Protein AF-A0A7M4A0R7-F1 (afdb_monomer)

Nearest PDB structures (foldseek):
  9gkv-assembly1_B  TM=9.655E-01  e=1.337E-15  Vibrio cholerae
  8szu-assembly1_A-2  TM=8.196E-01  e=1.879E-12  Acinetobacter baumannii
  8szt-assembly1_D-2  TM=7.940E-01  e=1.055E-12  Acinetobacter baumannii
  5g1a-assembly1_A-2  TM=7.953E-01  e=8.216E-12  Alcaligenes
  5g1a-assembly1_B  TM=7.810E-01  e=8.760E-12  Alcaligenes

Radius of gyration: 16.08 Å; Cα contacts (8 Å, |Δi|>4): 304; chains: 1; bounding box: 35×40×40 Å

Sequence (175 aa):
MHRPEPIDRELLLLAHDADFVDRFLAGDLTDKEEKRIGLTPWTPSMIQRTLVLMGGAVEATEHALSHGGVAGNMAGGTHHAHRAFGSGYCVFNDLAVCARHALEHLGVERVAVVDLDVHQGDGTATILADEPRACTISVHCSTNFPFRKSQSDHDFPVPPGSGDEVYLSTVREAL

Foldseek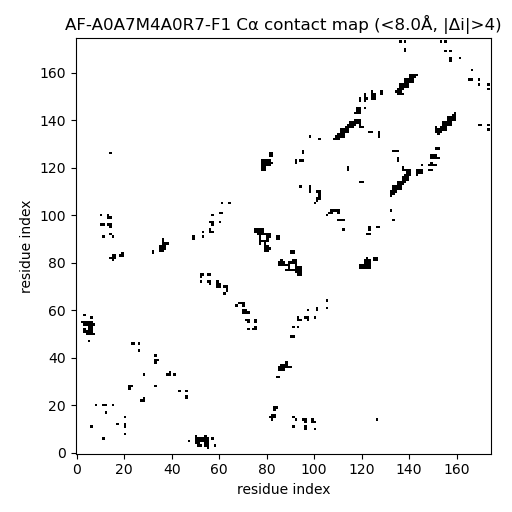 3Di:
DDQFDFADLVLLLLQADPVLSVCLLVVNDDPVQCVQLPPPPDDPVVSRVLRSQLRQLQVQLVCCLVPNDHGDRPSAPLLQAARYGHHDNHGGHSQSSNQSCCCPPVVDQAEEDAAEDQEFSQRNQRRCVPPPRYFYAHEYAQPDPPNDHHDGNHYQHDHPPDDDVRSVVSVVVRD

Secondary structure (DSSP, 8-state):
-PPPPPPPHHHHTTTS-HHHHHHHHHT---HHHHHHHT--S--THHHHHHHHHHHHHHHHHHHHHHH-S----TT---TT-BTTB-BTTBSS-HHHHHHHHHHHHS--S-EEEEE-SSS--HHHHHHHTT-TTEEEEEEEETTSSSSS----SEEEEEPTT--HHHHHHHHHHH-

Solvent-accessible surface area (backbone atoms only — not comparable to full-atom values): 9627 Å² total; per-residue (Å²): 140,84,84,58,54,64,46,59,71,72,53,52,49,64,41,30,38,64,70,48,53,51,28,50,75,70,69,60,63,50,74,68,52,47,58,45,15,56,58,74,82,76,55,81,66,52,52,60,52,50,29,26,35,43,17,25,36,43,52,23,52,53,47,19,70,76,71,51,82,83,60,74,43,95,74,53,82,24,31,40,7,36,39,71,44,36,18,81,70,8,66,57,33,40,63,42,23,38,49,42,44,35,52,74,73,66,75,40,82,66,44,73,49,80,42,74,47,60,42,48,44,37,12,38,19,65,56,45,68,86,38,90,46,50,43,34,36,33,44,16,31,64,79,36,53,52,89,70,75,62,70,45,81,38,75,48,71,36,66,80,90,64,52,69,71,62,51,54,51,51,53,63,72,76,107

Mean predicted aligned error: 2.62 Å

pLDDT: mean 96.93, std 3.0, range [73.81, 98.88]

Structure (mmCIF, N/CA/C/O backbone):
data_AF-A0A7M4A0R7-F1
#
_entry.id   AF-A0A7M4A0R7-F1
#
loop_
_atom_site.group_PDB
_atom_site.id
_atom_site.type_symbol
_atom_site.label_atom_id
_atom_site.label_alt_id
_atom_site.label_comp_id
_atom_site.label_asym_id
_atom_site.label_entity_id
_atom_site.label_seq_id
_atom_site.pdbx_PDB_ins_code
_atom_site.Cartn_x
_atom_site.Cartn_y
_atom_site.Cartn_z
_atom_site.occupancy
_atom_site.B_iso_or_equiv
_atom_site.auth_seq_id
_atom_site.auth_comp_id
_atom_site.auth_asym_id
_atom_site.auth_atom_id
_atom_site.pdbx_PDB_model_num
ATOM 1 N N . MET A 1 1 ? 14.026 -12.822 14.748 1.00 73.81 1 MET A N 1
ATOM 2 C CA . MET A 1 1 ? 14.214 -12.094 13.477 1.00 73.81 1 MET A CA 1
ATOM 3 C C . MET A 1 1 ? 14.260 -13.138 12.375 1.00 73.81 1 MET A C 1
ATOM 5 O O . MET A 1 1 ? 15.092 -14.033 12.465 1.00 73.81 1 MET A O 1
ATOM 9 N N . HIS A 1 2 ? 13.306 -13.096 11.447 1.00 86.06 2 HIS A N 1
ATOM 10 C CA . HIS A 1 2 ? 13.159 -14.051 10.344 1.00 86.06 2 HIS A CA 1
ATOM 11 C C . HIS A 1 2 ? 13.648 -13.402 9.044 1.00 86.06 2 HIS A C 1
ATOM 13 O O . HIS A 1 2 ? 13.602 -12.176 8.928 1.00 86.06 2 HIS A O 1
ATOM 19 N N . ARG A 1 3 ? 14.164 -14.199 8.105 1.00 91.62 3 ARG A N 1
ATOM 20 C CA . ARG A 1 3 ? 14.530 -13.719 6.771 1.00 91.62 3 ARG A CA 1
ATOM 21 C C . ARG A 1 3 ? 13.376 -14.076 5.834 1.00 91.62 3 ARG A C 1
ATOM 23 O O . ARG A 1 3 ? 13.171 -15.272 5.672 1.00 91.62 3 ARG A O 1
ATOM 30 N N . PRO A 1 4 ? 12.697 -13.087 5.236 1.00 94.25 4 PRO A N 1
ATOM 31 C CA . PRO A 1 4 ? 11.545 -13.3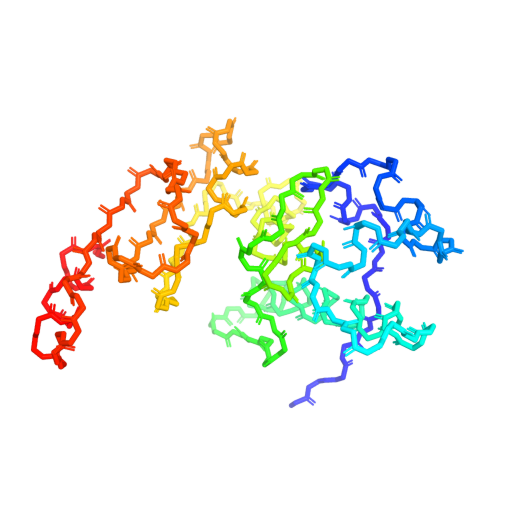71 4.404 1.00 94.25 4 PRO A CA 1
ATOM 32 C C . PRO A 1 4 ? 11.934 -13.926 3.043 1.00 94.25 4 PRO A C 1
ATOM 34 O O . PRO A 1 4 ? 13.007 -13.606 2.508 1.00 94.25 4 PRO A O 1
ATOM 37 N N . GLU A 1 5 ? 11.033 -14.724 2.490 1.00 96.62 5 GLU A N 1
ATOM 38 C CA . GLU A 1 5 ? 11.097 -15.220 1.127 1.00 96.62 5 GLU A CA 1
ATOM 39 C C . GLU A 1 5 ? 10.416 -14.240 0.150 1.00 96.62 5 GLU A C 1
ATOM 41 O O . GLU A 1 5 ? 9.651 -13.356 0.552 1.00 96.62 5 GLU A O 1
ATOM 46 N N . PRO A 1 6 ? 10.729 -14.313 -1.155 1.00 98.06 6 PRO A N 1
ATOM 47 C CA . PRO A 1 6 ? 10.012 -13.558 -2.176 1.00 98.06 6 PRO A CA 1
ATOM 48 C C . PRO A 1 6 ? 8.524 -13.923 -2.206 1.00 98.06 6 PRO A C 1
ATOM 50 O O . PRO A 1 6 ? 8.176 -15.096 -2.131 1.00 98.06 6 PRO A O 1
ATOM 53 N N . ILE A 1 7 ? 7.655 -12.924 -2.375 1.00 98.50 7 ILE A N 1
ATOM 54 C CA . ILE A 1 7 ? 6.218 -13.152 -2.552 1.00 98.50 7 ILE A CA 1
ATOM 55 C C . ILE A 1 7 ? 5.919 -13.938 -3.835 1.00 98.50 7 ILE A C 1
ATOM 57 O O . ILE A 1 7 ? 6.533 -13.701 -4.881 1.00 98.50 7 ILE A O 1
ATOM 61 N N . ASP A 1 8 ? 4.904 -14.796 -3.773 1.00 98.19 8 ASP A N 1
ATOM 62 C CA . ASP A 1 8 ? 4.319 -15.411 -4.957 1.00 98.19 8 ASP A CA 1
ATOM 63 C C . ASP A 1 8 ? 3.533 -14.390 -5.787 1.00 98.19 8 ASP A C 1
ATOM 65 O O . ASP A 1 8 ? 2.836 -13.510 -5.273 1.00 98.19 8 ASP A O 1
ATOM 69 N N . ARG A 1 9 ? 3.586 -14.560 -7.110 1.00 98.44 9 ARG A N 1
ATOM 70 C CA . ARG A 1 9 ? 2.844 -13.731 -8.067 1.00 98.44 9 ARG A CA 1
ATOM 71 C C . ARG A 1 9 ? 1.350 -13.659 -7.741 1.00 98.44 9 ARG A C 1
ATOM 73 O O . ARG A 1 9 ? 0.747 -12.596 -7.846 1.00 98.44 9 ARG A O 1
ATOM 80 N N . GLU A 1 10 ? 0.769 -14.767 -7.305 1.00 98.62 10 GLU A N 1
ATOM 81 C CA . GLU A 1 10 ? -0.677 -14.885 -7.112 1.00 98.62 10 GLU A CA 1
ATOM 82 C C . GLU A 1 10 ? -1.175 -14.014 -5.956 1.00 98.62 10 GLU A C 1
ATOM 84 O O . GLU A 1 10 ? -2.284 -13.489 -6.017 1.00 98.62 10 GLU A O 1
ATOM 89 N N . LEU A 1 11 ? -0.324 -13.764 -4.959 1.00 98.75 11 LEU A N 1
ATOM 90 C CA . LEU A 1 11 ? -0.629 -12.835 -3.876 1.00 98.75 11 LEU A CA 1
ATOM 91 C C . LEU A 1 11 ? -0.544 -11.374 -4.333 1.00 98.75 11 LEU A C 1
ATOM 93 O O . LEU A 1 11 ? -1.359 -10.557 -3.910 1.00 98.75 11 LEU A O 1
ATOM 97 N N . LEU A 1 12 ? 0.376 -11.031 -5.245 1.00 98.81 12 LEU A N 1
ATOM 98 C CA . LEU A 1 12 ? 0.414 -9.687 -5.845 1.00 98.81 12 LEU A CA 1
ATOM 99 C C . LEU A 1 12 ? -0.891 -9.368 -6.587 1.00 98.81 12 LEU A C 1
ATOM 101 O O . LEU A 1 12 ? -1.383 -8.239 -6.528 1.00 98.81 12 LEU A O 1
ATOM 105 N N . LEU A 1 13 ? -1.483 -10.369 -7.244 1.00 98.81 13 LEU A N 1
ATOM 106 C CA . LEU A 1 13 ? -2.735 -10.218 -7.988 1.00 98.81 13 LEU A CA 1
ATOM 107 C C . LEU A 1 13 ? -3.963 -9.932 -7.115 1.00 98.81 13 LEU A C 1
ATOM 109 O O . LEU A 1 13 ? -4.984 -9.481 -7.637 1.00 98.81 13 LEU A O 1
ATOM 113 N N . LEU A 1 14 ? -3.880 -10.142 -5.798 1.00 98.69 14 LEU A N 1
ATOM 114 C CA . LEU A 1 14 ? -4.974 -9.805 -4.882 1.00 98.69 14 LEU A CA 1
ATOM 115 C C . LEU A 1 14 ? -5.261 -8.297 -4.840 1.00 98.69 14 LEU A C 1
ATOM 117 O O . LEU A 1 14 ? -6.394 -7.895 -4.555 1.00 98.69 14 LEU A O 1
ATOM 121 N N . ALA A 1 15 ? -4.247 -7.476 -5.137 1.00 98.62 15 ALA A N 1
ATOM 122 C CA . ALA A 1 15 ? -4.306 -6.017 -5.052 1.00 98.62 15 ALA A CA 1
ATOM 123 C C . ALA A 1 15 ? -3.891 -5.300 -6.351 1.00 98.62 15 ALA A C 1
ATOM 125 O O . ALA A 1 15 ? -4.218 -4.124 -6.524 1.00 98.62 15 ALA A O 1
ATOM 126 N N . HIS A 1 16 ? -3.215 -5.987 -7.279 1.00 98.81 16 HIS A N 1
ATOM 127 C CA . HIS A 1 16 ? -2.672 -5.382 -8.497 1.00 98.81 16 HIS A CA 1
ATOM 128 C C . HIS A 1 16 ? -3.164 -6.046 -9.783 1.00 98.81 16 HIS A C 1
ATOM 130 O O . HIS A 1 16 ? -3.533 -7.219 -9.816 1.00 98.81 16 HIS A O 1
ATOM 136 N N . ASP A 1 17 ? -3.164 -5.273 -10.868 1.00 98.62 17 ASP A N 1
ATOM 137 C CA . ASP A 1 17 ? -3.497 -5.768 -12.199 1.00 98.62 17 ASP A CA 1
ATOM 138 C C . ASP A 1 17 ? -2.417 -6.711 -12.733 1.00 98.62 17 ASP A C 1
ATOM 140 O O . ASP A 1 17 ? -1.218 -6.445 -12.618 1.00 98.62 17 ASP A O 1
ATOM 144 N N . ALA A 1 18 ? -2.859 -7.789 -13.384 1.00 98.69 18 ALA A N 1
ATOM 145 C CA . ALA A 1 18 ? -1.974 -8.825 -13.906 1.00 98.69 18 ALA A CA 1
ATOM 146 C C . ALA A 1 18 ? -0.946 -8.287 -14.907 1.00 98.69 18 ALA A C 1
ATOM 148 O O . ALA A 1 18 ? 0.223 -8.636 -14.806 1.00 98.69 18 ALA A O 1
ATOM 149 N N . ASP A 1 19 ? -1.351 -7.384 -15.807 1.00 98.62 19 ASP A N 1
ATOM 150 C CA . ASP A 1 19 ? -0.434 -6.769 -16.776 1.00 98.62 19 ASP A CA 1
ATOM 151 C C . ASP A 1 19 ? 0.721 -6.025 -16.089 1.00 98.62 19 ASP A C 1
ATOM 153 O O . ASP A 1 19 ? 1.881 -6.190 -16.462 1.00 98.62 19 ASP A O 1
ATOM 157 N N . PHE A 1 20 ? 0.421 -5.244 -15.048 1.00 98.62 20 PHE A N 1
ATOM 158 C CA . PHE A 1 20 ? 1.442 -4.502 -14.313 1.00 98.62 20 PHE A CA 1
ATOM 159 C C . PHE A 1 20 ? 2.389 -5.447 -13.562 1.00 98.62 20 PHE A C 1
ATOM 161 O O . PHE A 1 20 ? 3.607 -5.266 -13.620 1.00 98.62 20 PHE A O 1
ATOM 168 N N . VAL A 1 21 ? 1.845 -6.481 -12.911 1.00 98.81 21 VAL A N 1
ATOM 169 C CA . VAL A 1 21 ? 2.641 -7.510 -12.226 1.00 98.81 21 VAL A CA 1
ATOM 170 C C . VAL A 1 21 ? 3.558 -8.238 -13.209 1.00 98.81 21 VAL A C 1
ATOM 172 O O . VAL A 1 21 ? 4.757 -8.348 -12.960 1.00 98.81 21 VAL A O 1
ATOM 175 N N . ASP A 1 22 ? 3.026 -8.683 -14.345 1.00 98.62 22 ASP A N 1
ATOM 176 C CA . ASP A 1 22 ? 3.769 -9.465 -15.334 1.00 98.62 22 ASP A CA 1
ATOM 177 C C . ASP A 1 22 ? 4.888 -8.650 -15.982 1.00 98.62 22 ASP A C 1
ATOM 179 O O . ASP A 1 22 ? 6.022 -9.126 -16.073 1.00 98.62 22 ASP A O 1
ATOM 183 N N . ARG A 1 23 ? 4.613 -7.395 -16.361 1.00 97.88 23 ARG A N 1
ATOM 184 C CA . ARG A 1 23 ? 5.644 -6.499 -16.904 1.00 97.88 23 ARG A CA 1
ATOM 185 C C . ARG A 1 23 ? 6.714 -6.170 -15.870 1.00 97.88 23 ARG A C 1
ATOM 187 O O . ARG A 1 23 ? 7.896 -6.185 -16.205 1.00 97.88 23 ARG A O 1
ATOM 194 N N . PHE A 1 24 ? 6.343 -5.942 -14.609 1.00 97.81 24 PHE A N 1
ATOM 195 C CA . PHE A 1 24 ? 7.325 -5.749 -13.542 1.00 97.81 24 PHE A CA 1
ATOM 196 C C . PHE A 1 24 ? 8.230 -6.978 -13.360 1.00 97.81 24 PHE A C 1
ATOM 198 O O . PHE A 1 24 ? 9.452 -6.833 -13.322 1.00 97.81 24 PHE A O 1
ATOM 205 N N . LEU A 1 25 ? 7.652 -8.182 -13.289 1.00 97.94 25 LEU A N 1
ATOM 206 C CA . LEU A 1 25 ? 8.401 -9.434 -13.125 1.00 97.94 25 LEU A CA 1
ATOM 207 C C . LEU A 1 25 ? 9.323 -9.724 -14.317 1.00 97.94 25 LEU A C 1
ATOM 209 O O . LEU A 1 25 ? 10.424 -10.242 -14.130 1.00 97.94 25 LEU A O 1
ATOM 213 N N . ALA A 1 26 ? 8.900 -9.360 -15.529 1.00 97.19 26 ALA A N 1
ATOM 214 C CA . ALA A 1 26 ? 9.705 -9.472 -16.742 1.00 97.19 26 ALA A CA 1
ATOM 215 C C . ALA A 1 26 ? 10.812 -8.403 -16.851 1.00 97.19 26 ALA A C 1
ATOM 217 O O . ALA A 1 26 ? 11.671 -8.510 -17.727 1.00 97.19 26 ALA A O 1
ATOM 218 N N . GLY A 1 27 ? 10.812 -7.385 -15.981 1.00 95.94 27 GLY A N 1
ATOM 219 C CA . GLY A 1 27 ? 11.710 -6.235 -16.091 1.00 95.94 27 GLY A CA 1
ATOM 220 C C . GLY A 1 27 ? 11.391 -5.328 -17.283 1.00 95.94 27 GLY A C 1
ATOM 221 O O . GLY A 1 27 ? 12.295 -4.696 -17.817 1.00 95.94 27 GLY A O 1
ATOM 222 N N . ASP A 1 28 ? 10.122 -5.281 -17.692 1.00 96.12 28 ASP A N 1
ATOM 223 C CA . ASP A 1 28 ? 9.606 -4.579 -18.876 1.00 96.12 28 ASP A CA 1
ATOM 224 C C . ASP A 1 28 ? 8.722 -3.374 -18.489 1.00 96.12 28 ASP A C 1
ATOM 226 O O . ASP A 1 28 ? 7.688 -3.079 -19.098 1.00 96.12 28 ASP A O 1
ATOM 230 N N . LEU A 1 29 ? 9.093 -2.682 -17.406 1.00 95.75 29 LEU A N 1
ATOM 231 C CA . LEU A 1 29 ? 8.495 -1.390 -17.086 1.00 95.75 29 LEU A CA 1
ATOM 232 C C . LEU A 1 29 ? 9.031 -0.326 -18.043 1.00 95.75 29 LEU A C 1
ATOM 234 O O . LEU A 1 29 ? 10.210 -0.290 -18.381 1.00 95.75 29 LEU A O 1
ATOM 238 N N . THR A 1 30 ? 8.158 0.583 -18.460 1.00 94.88 30 THR A N 1
ATOM 239 C CA . THR A 1 30 ? 8.566 1.724 -19.279 1.00 94.88 30 THR A CA 1
ATOM 240 C C . THR A 1 30 ? 9.326 2.756 -18.441 1.00 94.88 30 THR A C 1
ATOM 242 O O . THR A 1 30 ? 9.028 2.947 -17.261 1.00 94.88 30 THR A O 1
ATOM 245 N N . ASP A 1 31 ? 10.189 3.559 -19.073 1.00 94.19 31 ASP A N 1
ATOM 246 C CA . ASP A 1 31 ? 10.844 4.718 -18.436 1.00 94.19 31 ASP A CA 1
ATOM 247 C C . ASP A 1 31 ? 9.865 5.628 -17.678 1.00 94.19 31 ASP A C 1
ATOM 249 O O . ASP A 1 31 ? 10.215 6.270 -16.686 1.00 94.19 31 ASP A O 1
ATOM 253 N N . LYS A 1 32 ? 8.630 5.755 -18.179 1.00 95.12 32 LYS A N 1
ATOM 254 C CA . LYS A 1 32 ? 7.588 6.572 -17.551 1.00 95.12 32 LYS A CA 1
ATOM 255 C C . LYS A 1 32 ? 7.120 5.955 -16.234 1.00 95.12 32 LYS A C 1
ATOM 257 O O . LYS A 1 32 ? 6.886 6.696 -15.282 1.00 95.12 32 LYS A O 1
ATOM 262 N N . GLU A 1 33 ? 6.963 4.638 -16.185 1.00 96.06 33 GLU A N 1
ATOM 263 C CA . GLU A 1 33 ? 6.584 3.910 -14.973 1.00 96.06 33 GLU A CA 1
ATOM 264 C C . GLU A 1 33 ? 7.713 3.928 -13.949 1.00 96.06 33 GLU A C 1
ATOM 266 O O . GLU A 1 33 ? 7.469 4.286 -12.799 1.00 96.06 33 GLU A O 1
ATOM 271 N N . GLU A 1 34 ? 8.954 3.673 -14.369 1.00 95.06 34 GLU A N 1
ATOM 272 C CA . GLU A 1 34 ? 10.125 3.765 -13.489 1.00 95.06 34 GLU A CA 1
ATOM 273 C C . GLU A 1 34 ? 10.268 5.166 -12.874 1.00 95.06 34 GLU A C 1
ATOM 275 O O . GLU A 1 34 ? 10.453 5.307 -11.662 1.00 95.06 34 GLU A O 1
ATOM 280 N N . LYS A 1 35 ? 10.104 6.225 -13.681 1.00 95.00 35 LYS A N 1
ATOM 281 C CA . LYS A 1 35 ? 10.117 7.618 -13.199 1.00 95.00 35 LYS A CA 1
ATOM 282 C C . LYS A 1 35 ? 8.948 7.934 -12.273 1.00 95.00 35 LYS A C 1
ATOM 284 O O . LYS A 1 35 ? 9.118 8.723 -11.348 1.00 95.00 35 LYS A O 1
ATOM 289 N N . ARG A 1 36 ? 7.768 7.354 -12.516 1.00 96.25 36 ARG A N 1
ATOM 290 C CA . ARG A 1 36 ? 6.595 7.532 -11.647 1.00 96.25 36 ARG A CA 1
ATOM 291 C C . ARG A 1 36 ? 6.812 6.883 -10.283 1.00 96.25 36 ARG A C 1
ATOM 293 O O . ARG A 1 36 ? 6.464 7.481 -9.269 1.00 96.25 36 ARG A O 1
ATOM 300 N N . ILE A 1 37 ? 7.401 5.689 -10.268 1.00 97.00 37 ILE A N 1
ATOM 301 C CA . ILE A 1 37 ? 7.824 5.008 -9.044 1.00 97.00 37 ILE A CA 1
ATOM 302 C C . ILE A 1 37 ? 8.909 5.837 -8.345 1.00 97.00 37 ILE A C 1
ATOM 304 O O . ILE A 1 37 ? 8.872 5.988 -7.132 1.00 97.00 37 ILE A O 1
ATOM 308 N N . GLY A 1 38 ? 9.853 6.415 -9.090 1.00 94.81 38 GLY A N 1
ATOM 309 C CA . GLY A 1 38 ? 10.873 7.322 -8.553 1.00 94.81 38 GLY A CA 1
ATOM 310 C C . GLY A 1 38 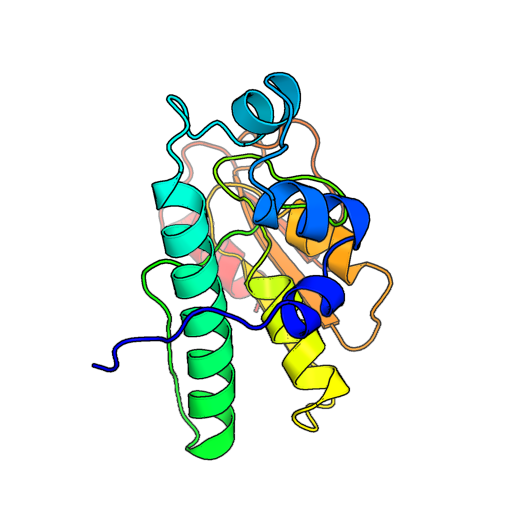? 12.118 6.623 -7.997 1.00 94.81 38 GLY A C 1
ATOM 311 O O . GLY A 1 38 ? 13.011 7.285 -7.472 1.00 94.81 38 GLY A O 1
ATOM 312 N N . LEU A 1 39 ? 12.228 5.299 -8.142 1.00 88.25 39 LEU A N 1
ATOM 313 C CA . LEU A 1 39 ? 13.430 4.531 -7.801 1.00 88.25 39 LEU A CA 1
ATOM 314 C C . LEU A 1 39 ? 14.447 4.613 -8.951 1.00 88.25 39 LEU A C 1
ATOM 316 O O . LEU A 1 39 ? 14.639 3.663 -9.703 1.00 88.25 39 LEU A O 1
ATOM 320 N N . THR A 1 40 ? 15.058 5.784 -9.135 1.00 86.19 40 THR A N 1
ATOM 321 C CA . THR A 1 40 ? 16.012 6.050 -10.225 1.00 86.19 40 THR A CA 1
ATOM 322 C C . THR A 1 40 ? 17.444 6.207 -9.687 1.00 86.19 40 THR A C 1
ATOM 324 O O . THR A 1 40 ? 17.645 6.980 -8.749 1.00 86.19 40 THR A O 1
ATOM 327 N N . PRO A 1 41 ? 18.459 5.544 -10.284 1.00 88.06 41 PRO A N 1
ATOM 328 C CA . PRO A 1 41 ? 18.374 4.666 -11.457 1.00 88.06 41 PRO A CA 1
ATOM 329 C C . PRO A 1 41 ? 17.749 3.305 -11.128 1.00 88.06 41 PRO A C 1
ATOM 331 O O . PRO A 1 41 ? 18.043 2.733 -10.080 1.00 88.06 41 PRO A O 1
ATOM 334 N N . TRP A 1 42 ? 16.928 2.784 -12.044 1.00 88.19 42 TRP A N 1
ATOM 335 C CA . TRP A 1 42 ? 16.387 1.434 -11.929 1.00 88.19 42 TRP A CA 1
ATOM 336 C C . TRP A 1 42 ? 17.488 0.392 -12.132 1.00 88.19 42 TRP A C 1
ATOM 338 O O . TRP A 1 42 ? 18.363 0.547 -12.987 1.00 88.19 42 TRP A O 1
ATOM 348 N N . THR A 1 43 ? 17.448 -0.686 -11.352 1.00 91.38 43 THR A N 1
ATOM 349 C CA . THR A 1 43 ? 18.366 -1.821 -11.503 1.00 91.38 43 THR A CA 1
ATOM 350 C C . THR A 1 43 ? 17.596 -3.139 -11.447 1.00 91.38 43 THR A C 1
ATOM 352 O O . THR A 1 43 ? 16.637 -3.241 -10.683 1.00 91.38 43 THR A O 1
ATOM 355 N N . PRO A 1 44 ? 18.038 -4.206 -12.145 1.00 90.50 44 PRO A N 1
ATOM 356 C CA . PRO A 1 44 ? 17.372 -5.514 -12.079 1.00 90.50 44 PRO A CA 1
ATOM 357 C C . PRO A 1 44 ? 17.230 -6.078 -10.655 1.00 90.50 44 PRO A C 1
ATOM 359 O O . PRO A 1 44 ? 16.286 -6.802 -10.352 1.00 90.50 44 PRO A O 1
ATOM 362 N N . SER A 1 45 ? 18.134 -5.708 -9.739 1.00 94.25 45 SER A N 1
ATOM 363 C CA . SER A 1 45 ? 18.052 -6.083 -8.321 1.00 94.25 45 SER A CA 1
ATOM 364 C C . SER A 1 45 ? 16.832 -5.508 -7.590 1.00 94.25 45 SER A C 1
ATOM 366 O O . SER A 1 45 ? 16.456 -6.039 -6.543 1.00 94.25 45 SER A O 1
ATOM 368 N N . MET A 1 46 ? 16.198 -4.455 -8.119 1.00 95.00 46 MET A N 1
ATOM 369 C CA . MET A 1 46 ? 14.972 -3.892 -7.551 1.00 95.00 46 MET A CA 1
ATOM 370 C C . MET A 1 46 ? 13.811 -4.879 -7.621 1.00 95.00 46 MET A C 1
ATOM 372 O O . MET A 1 46 ? 12.996 -4.881 -6.703 1.00 95.00 46 MET A O 1
ATOM 376 N N . ILE A 1 47 ? 13.779 -5.764 -8.626 1.00 96.88 47 ILE A N 1
ATOM 377 C CA . ILE A 1 47 ? 12.750 -6.805 -8.732 1.00 96.88 47 ILE A CA 1
ATOM 378 C C . ILE A 1 47 ? 12.798 -7.700 -7.496 1.00 96.88 47 ILE A C 1
ATOM 380 O O . ILE A 1 47 ? 11.851 -7.738 -6.714 1.00 96.88 47 ILE A O 1
ATOM 384 N N . GLN A 1 48 ? 13.949 -8.332 -7.250 1.00 96.81 48 GLN A N 1
ATOM 385 C CA . GLN A 1 48 ? 14.108 -9.232 -6.110 1.00 96.81 48 GLN A CA 1
ATOM 386 C C . GLN A 1 48 ? 13.913 -8.516 -4.770 1.00 96.81 48 GLN A C 1
ATOM 388 O O . GLN A 1 48 ? 13.302 -9.069 -3.859 1.00 96.81 48 GLN A O 1
ATOM 393 N N . ARG A 1 49 ? 14.400 -7.274 -4.642 1.00 95.88 49 ARG A N 1
ATOM 394 C CA . ARG A 1 49 ? 14.190 -6.465 -3.432 1.00 95.88 49 ARG A CA 1
ATOM 395 C C . ARG A 1 49 ? 12.701 -6.264 -3.149 1.00 95.88 49 ARG A C 1
ATOM 397 O O . ARG A 1 49 ? 12.284 -6.440 -2.009 1.00 95.88 49 ARG A O 1
ATOM 404 N N . THR A 1 50 ? 11.925 -5.884 -4.160 1.00 97.62 50 THR A N 1
ATOM 405 C CA . THR A 1 50 ? 10.482 -5.667 -4.023 1.00 97.62 50 THR A CA 1
ATOM 406 C C . THR A 1 50 ? 9.765 -6.966 -3.675 1.00 97.62 50 THR A C 1
ATOM 408 O O . THR A 1 50 ? 8.946 -6.960 -2.766 1.00 97.62 50 THR A O 1
ATOM 411 N N . LEU A 1 51 ? 10.093 -8.089 -4.323 1.00 98.38 51 LEU A N 1
ATOM 412 C CA . LEU A 1 51 ? 9.432 -9.364 -4.026 1.00 98.38 51 LEU A CA 1
ATOM 413 C C . LEU A 1 51 ? 9.675 -9.820 -2.583 1.00 98.38 51 LEU A C 1
ATOM 415 O O . LEU A 1 51 ? 8.738 -10.246 -1.918 1.00 98.38 51 LEU A O 1
ATOM 419 N N . VAL A 1 52 ? 10.902 -9.675 -2.075 1.00 98.00 52 VAL A N 1
ATOM 420 C CA . VAL A 1 52 ? 11.245 -10.011 -0.680 1.00 98.00 52 VAL A CA 1
ATOM 421 C C . VAL A 1 52 ? 10.575 -9.059 0.316 1.00 98.00 52 VAL A C 1
ATOM 423 O O . VAL A 1 52 ? 10.128 -9.488 1.377 1.00 98.00 52 VAL A O 1
ATOM 426 N N . LEU A 1 53 ? 10.473 -7.767 -0.016 1.00 97.56 53 LEU A N 1
ATOM 427 C CA . LEU A 1 53 ? 9.733 -6.790 0.788 1.00 97.56 53 LEU A CA 1
ATOM 428 C C . LEU A 1 53 ? 8.264 -7.200 0.911 1.00 97.56 53 LEU A C 1
ATOM 430 O O . LEU A 1 53 ? 7.751 -7.269 2.023 1.00 97.56 53 LEU A O 1
ATOM 434 N N . MET A 1 54 ? 7.615 -7.505 -0.213 1.00 98.56 54 MET A N 1
ATOM 435 C CA . MET A 1 54 ? 6.210 -7.913 -0.247 1.00 98.56 54 MET A CA 1
ATOM 436 C C . MET A 1 54 ? 5.988 -9.235 0.499 1.00 98.56 54 MET A C 1
ATOM 438 O O . MET A 1 54 ? 5.043 -9.349 1.275 1.00 98.56 54 MET A O 1
ATOM 442 N N . GLY A 1 55 ? 6.889 -10.209 0.326 1.00 98.44 55 GLY A N 1
ATOM 443 C CA . GLY A 1 55 ? 6.793 -11.509 0.993 1.00 98.44 55 GLY A CA 1
ATOM 444 C C . GLY A 1 55 ? 6.921 -11.375 2.506 1.00 98.44 55 GLY A C 1
ATOM 445 O O . GLY A 1 55 ? 6.108 -11.918 3.246 1.00 98.44 55 GLY A O 1
ATOM 446 N N . GLY A 1 56 ? 7.834 -10.521 2.977 1.00 98.12 56 GLY A N 1
ATOM 447 C CA . GLY A 1 56 ? 7.967 -10.240 4.406 1.00 98.12 56 GLY A CA 1
ATOM 448 C C . GLY A 1 56 ? 6.736 -9.591 5.038 1.00 98.12 56 GLY A C 1
ATOM 449 O O . GLY A 1 56 ? 6.485 -9.806 6.222 1.00 98.12 5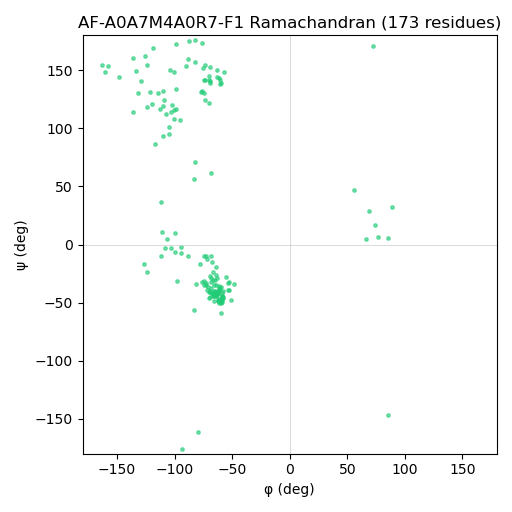6 GLY A O 1
ATOM 450 N N . ALA A 1 57 ? 5.950 -8.818 4.281 1.00 98.06 57 ALA A N 1
ATOM 451 C CA . ALA A 1 57 ? 4.685 -8.284 4.778 1.00 98.06 57 ALA A CA 1
ATOM 452 C C . ALA A 1 57 ? 3.640 -9.399 4.943 1.00 98.06 57 ALA A C 1
ATOM 454 O O . ALA A 1 57 ? 3.012 -9.493 5.999 1.00 98.06 57 ALA A O 1
ATOM 455 N N . VAL A 1 58 ? 3.512 -10.279 3.945 1.00 98.25 58 VAL A N 1
ATOM 456 C CA . VAL A 1 58 ? 2.595 -11.429 3.982 1.00 98.25 58 VAL A CA 1
ATOM 457 C C . VAL A 1 58 ? 2.956 -12.380 5.121 1.00 98.25 58 VAL A C 1
ATOM 459 O O . VAL A 1 58 ? 2.102 -12.693 5.949 1.00 98.25 58 VAL A O 1
ATOM 462 N N . GLU A 1 59 ? 4.223 -12.777 5.228 1.00 97.81 59 GLU A N 1
ATOM 463 C CA . GLU A 1 59 ? 4.695 -13.667 6.292 1.00 97.81 59 GLU A CA 1
ATOM 464 C C . GLU A 1 59 ? 4.485 -13.057 7.683 1.00 97.81 59 GLU A C 1
ATOM 466 O O . GLU A 1 59 ? 4.139 -13.768 8.626 1.00 97.81 59 GLU A O 1
ATOM 471 N N . ALA A 1 60 ? 4.661 -11.738 7.839 1.00 97.62 60 ALA A N 1
ATOM 472 C CA . ALA A 1 60 ? 4.360 -11.061 9.097 1.00 97.62 60 ALA A CA 1
ATOM 473 C C . ALA A 1 60 ? 2.860 -11.143 9.431 1.00 97.62 60 ALA A C 1
ATOM 475 O O . ALA A 1 60 ? 2.508 -11.441 10.575 1.00 97.62 60 ALA A O 1
ATOM 476 N N . THR A 1 61 ? 1.977 -10.934 8.449 1.00 97.69 61 THR A N 1
ATOM 477 C CA . THR A 1 61 ? 0.525 -11.101 8.618 1.00 97.69 61 THR A CA 1
ATOM 478 C C . THR A 1 61 ? 0.170 -12.532 9.032 1.00 97.69 61 THR A C 1
ATOM 480 O O . THR A 1 61 ? -0.523 -12.730 10.031 1.00 97.69 61 THR A O 1
ATOM 483 N N . GLU A 1 62 ?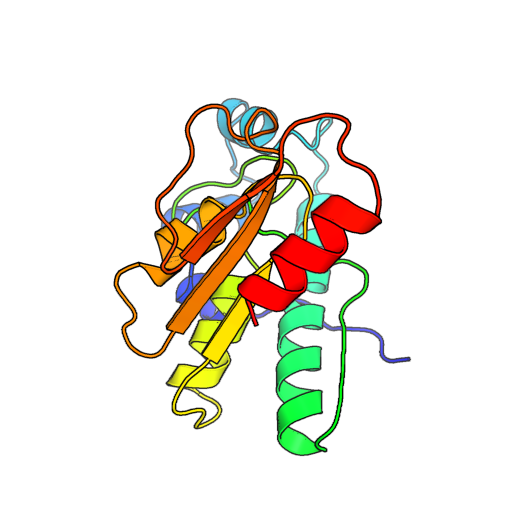 0.689 -13.535 8.326 1.00 97.50 62 GLU A N 1
ATOM 484 C CA . GLU A 1 62 ? 0.464 -14.952 8.635 1.00 97.50 62 GLU A CA 1
ATOM 485 C C . GLU A 1 62 ? 1.006 -15.339 10.013 1.00 97.50 62 GLU A C 1
ATOM 487 O O . GLU A 1 62 ? 0.348 -16.065 10.767 1.00 97.50 62 GLU A O 1
ATOM 492 N N . HIS A 1 63 ? 2.185 -14.826 10.376 1.00 97.25 63 HIS A N 1
ATOM 493 C CA . HIS A 1 63 ? 2.799 -15.076 11.672 1.00 97.25 63 HIS A CA 1
ATOM 494 C C . HIS A 1 63 ? 1.936 -14.532 12.811 1.00 97.25 63 HIS A C 1
ATOM 496 O O . HIS A 1 63 ? 1.661 -15.273 13.758 1.00 97.25 63 HIS A O 1
ATOM 502 N N . ALA A 1 64 ? 1.487 -13.276 12.706 1.00 97.44 64 ALA A N 1
ATOM 503 C CA . ALA A 1 64 ? 0.636 -12.640 13.709 1.00 97.44 64 ALA A CA 1
ATOM 504 C C . ALA A 1 64 ? -0.705 -13.368 13.872 1.00 97.44 64 ALA A C 1
ATOM 506 O O . ALA A 1 64 ? -1.165 -13.551 14.997 1.00 97.44 64 ALA A O 1
ATOM 507 N N . LEU A 1 65 ? -1.314 -13.837 12.779 1.00 97.12 65 LEU A N 1
ATOM 508 C CA . LEU A 1 65 ? -2.576 -14.582 12.838 1.00 97.12 65 LEU A CA 1
ATOM 509 C C . LEU A 1 65 ? -2.401 -15.993 13.415 1.00 97.12 65 LEU A C 1
ATOM 511 O O . LEU A 1 65 ? -3.234 -16.442 14.198 1.00 97.12 65 LEU A O 1
ATOM 515 N N . SER A 1 66 ? -1.306 -16.676 13.076 1.00 96.94 66 SER A N 1
ATOM 516 C CA . SER A 1 66 ? -1.060 -18.053 13.526 1.00 96.94 66 SER A CA 1
ATOM 517 C C . SER A 1 66 ? -0.615 -18.141 14.988 1.00 96.94 66 SER A C 1
ATOM 519 O O . SER A 1 66 ? -0.917 -19.122 15.665 1.00 96.94 66 SER A O 1
ATOM 521 N N . HIS A 1 67 ? 0.116 -17.137 15.481 1.00 96.50 67 HIS A N 1
ATOM 522 C CA . HIS A 1 67 ? 0.726 -17.158 16.819 1.00 96.50 67 HIS A CA 1
ATOM 523 C C . HIS A 1 67 ? 0.106 -16.143 17.788 1.00 96.50 67 HIS A C 1
ATOM 525 O O . HIS A 1 67 ? 0.391 -16.187 18.987 1.00 96.50 67 HIS A O 1
ATOM 531 N N . GLY A 1 68 ? -0.746 -15.244 17.292 1.00 94.12 68 GLY A N 1
ATOM 532 C CA . GLY A 1 68 ? -1.235 -14.089 18.034 1.00 94.12 68 GLY A CA 1
ATOM 533 C C . GLY A 1 68 ? -0.164 -13.007 18.230 1.00 94.12 68 GLY A C 1
ATOM 534 O O . GLY A 1 68 ? 1.025 -13.200 17.975 1.00 94.12 68 GLY A O 1
ATOM 535 N N . GLY A 1 69 ? -0.589 -11.847 18.732 1.00 95.06 69 GLY A N 1
ATOM 536 C CA . GLY A 1 69 ? 0.305 -10.730 19.048 1.00 95.06 69 GLY A CA 1
ATOM 537 C C . GLY A 1 69 ? 0.596 -9.817 17.855 1.00 95.06 69 GLY A C 1
ATOM 538 O O . GLY A 1 69 ? -0.278 -9.564 17.031 1.00 95.06 69 GLY A O 1
ATOM 539 N N . VAL A 1 70 ? 1.815 -9.269 17.812 1.00 95.94 70 VAL A N 1
ATOM 540 C CA . VAL A 1 70 ? 2.247 -8.275 16.818 1.00 95.94 70 VAL A CA 1
ATOM 541 C C . VAL A 1 70 ? 3.459 -8.804 16.060 1.00 95.94 70 VAL A C 1
ATOM 543 O O . VAL A 1 70 ? 4.444 -9.223 16.668 1.00 95.94 70 VAL A O 1
ATOM 546 N N . ALA A 1 71 ? 3.400 -8.723 14.736 1.00 95.94 71 ALA A N 1
ATOM 547 C CA . ALA A 1 71 ? 4.528 -8.934 13.838 1.00 95.94 71 ALA A CA 1
ATOM 548 C C . ALA A 1 71 ? 4.675 -7.714 12.922 1.00 95.94 71 ALA A C 1
ATOM 550 O O . ALA A 1 71 ? 3.750 -6.914 12.790 1.00 95.94 71 ALA A O 1
ATOM 551 N N . GLY A 1 72 ? 5.839 -7.554 12.296 1.00 93.75 72 GLY A N 1
ATOM 552 C CA . GLY A 1 72 ? 6.082 -6.414 11.422 1.00 93.75 72 GLY A CA 1
ATOM 553 C C . GLY A 1 72 ? 7.187 -6.666 10.410 1.00 93.75 72 GLY A C 1
ATOM 554 O O . GLY A 1 72 ? 8.110 -7.446 10.650 1.00 93.75 72 GLY A O 1
ATOM 555 N N . ASN A 1 73 ? 7.086 -5.954 9.293 1.00 95.44 73 ASN A N 1
ATOM 556 C CA . ASN A 1 73 ? 8.073 -5.921 8.227 1.00 95.44 73 ASN A CA 1
ATOM 557 C C . ASN A 1 73 ? 8.711 -4.528 8.171 1.00 95.44 73 ASN A C 1
ATOM 559 O O . ASN A 1 73 ? 8.041 -3.545 7.874 1.00 95.44 73 ASN A O 1
ATOM 563 N N . MET A 1 74 ? 10.016 -4.439 8.429 1.00 91.06 74 MET A N 1
ATOM 564 C CA . MET A 1 74 ? 10.725 -3.151 8.483 1.00 91.06 74 MET A CA 1
ATOM 565 C C . MET A 1 74 ? 10.917 -2.489 7.112 1.00 91.06 74 MET A C 1
ATOM 567 O O . MET A 1 74 ? 11.329 -1.335 7.056 1.00 91.06 74 MET A O 1
ATOM 571 N N . ALA A 1 75 ? 10.684 -3.217 6.019 1.00 91.31 75 ALA A N 1
ATOM 572 C CA . ALA A 1 75 ? 10.803 -2.689 4.664 1.00 91.31 75 ALA A CA 1
ATOM 573 C C . ALA A 1 75 ? 9.449 -2.301 4.043 1.00 91.31 75 ALA A C 1
ATOM 575 O O . ALA A 1 75 ? 9.454 -1.775 2.935 1.00 91.31 75 ALA A O 1
ATOM 576 N N . GLY A 1 76 ? 8.330 -2.591 4.717 1.00 91.75 76 GLY A N 1
ATOM 577 C CA . GLY A 1 76 ? 6.973 -2.389 4.202 1.00 91.75 76 GLY A CA 1
ATOM 578 C C . GLY A 1 76 ? 6.460 -0.948 4.295 1.00 91.75 76 GLY A C 1
ATOM 579 O O . GLY A 1 76 ? 7.238 -0.009 4.459 1.00 91.75 76 GLY A O 1
ATOM 580 N N . GLY A 1 77 ? 5.138 -0.786 4.212 1.00 94.31 77 GLY A N 1
ATOM 581 C CA . GLY A 1 77 ? 4.457 0.517 4.271 1.00 94.31 77 GLY A CA 1
ATOM 582 C C . GLY A 1 77 ? 4.304 1.180 2.901 1.00 94.31 77 GLY A C 1
ATOM 583 O O . GLY A 1 77 ? 4.346 2.399 2.771 1.00 94.31 77 GLY A O 1
ATOM 584 N N . THR A 1 78 ? 4.155 0.380 1.849 1.00 97.62 78 THR A N 1
ATOM 585 C CA . THR A 1 78 ? 4.165 0.821 0.447 1.00 97.62 78 THR A CA 1
ATOM 586 C C . THR A 1 78 ? 2.804 1.344 -0.032 1.00 97.62 78 THR A C 1
ATOM 588 O O . THR A 1 78 ? 2.228 0.901 -1.024 1.00 97.62 78 THR A O 1
ATOM 591 N N . HIS A 1 79 ? 2.283 2.339 0.678 1.00 98.56 79 HIS A N 1
ATOM 592 C CA . HIS A 1 79 ? 0.901 2.814 0.573 1.00 98.56 79 HIS A CA 1
ATOM 593 C C . HIS A 1 79 ? 0.536 3.616 -0.696 1.00 98.56 79 HIS A C 1
ATOM 595 O O . HIS A 1 79 ? -0.645 3.865 -0.944 1.00 98.56 79 HIS A O 1
ATOM 601 N N . HIS A 1 80 ? 1.517 4.008 -1.519 1.00 98.62 80 HIS A N 1
ATOM 602 C CA . HIS A 1 80 ? 1.302 4.828 -2.721 1.00 98.62 80 HIS A CA 1
ATOM 603 C C . HIS A 1 80 ? 1.137 4.023 -4.011 1.00 98.62 80 HIS A C 1
ATOM 605 O O . HIS A 1 80 ? 0.857 4.602 -5.060 1.00 98.62 80 HIS A O 1
ATOM 611 N N . ALA A 1 81 ? 1.342 2.706 -3.991 1.00 98.62 81 ALA A N 1
ATOM 612 C CA . ALA A 1 81 ? 1.120 1.891 -5.179 1.00 98.62 81 ALA A CA 1
ATOM 613 C C . ALA A 1 81 ? -0.381 1.661 -5.388 1.00 98.62 81 ALA A C 1
ATOM 615 O O . ALA A 1 81 ? -1.098 1.284 -4.461 1.00 98.62 81 ALA A O 1
ATOM 616 N N . HIS A 1 82 ? -0.841 1.885 -6.618 1.00 98.69 82 HIS A N 1
ATOM 617 C CA . HIS A 1 82 ? -2.224 1.680 -7.047 1.00 98.69 82 HIS A CA 1
ATOM 618 C C . HIS A 1 82 ? -2.351 0.337 -7.770 1.00 98.69 82 HIS A C 1
ATOM 620 O O . HIS A 1 82 ? -1.355 -0.311 -8.104 1.00 98.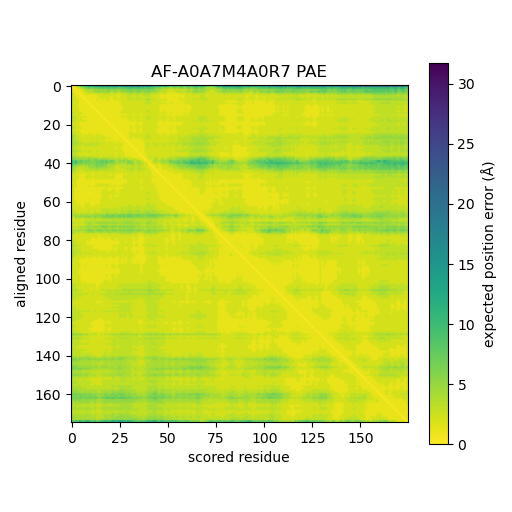69 82 HIS A O 1
ATOM 626 N N . ARG A 1 83 ? -3.588 -0.065 -8.079 1.00 98.50 83 ARG A N 1
ATOM 627 C CA . ARG A 1 83 ? -3.878 -1.340 -8.754 1.00 98.50 83 ARG A CA 1
ATOM 628 C C . ARG A 1 83 ? -3.039 -1.555 -10.023 1.00 98.50 83 ARG A C 1
ATOM 630 O O . ARG A 1 83 ? -2.428 -2.606 -10.180 1.00 98.50 83 ARG A O 1
ATOM 637 N N . ALA A 1 84 ? -2.967 -0.545 -10.888 1.00 98.31 84 ALA A N 1
ATOM 638 C CA . ALA A 1 84 ? -2.352 -0.652 -12.214 1.00 98.31 84 ALA A CA 1
ATOM 639 C C . ALA A 1 84 ? -0.951 -0.021 -12.331 1.00 98.31 84 ALA A C 1
ATOM 641 O O . ALA A 1 84 ? -0.378 -0.020 -13.419 1.00 98.31 84 ALA A O 1
ATOM 642 N N . PHE A 1 85 ? -0.430 0.617 -11.276 1.00 98.38 85 PHE A N 1
ATOM 643 C CA . PHE A 1 85 ? 0.847 1.333 -11.348 1.00 98.38 85 PHE A CA 1
ATOM 644 C C . PHE A 1 85 ? 1.471 1.580 -9.971 1.00 98.38 85 PHE A C 1
ATOM 646 O O . PHE A 1 85 ? 0.776 1.864 -8.996 1.00 98.38 85 PHE A O 1
ATOM 653 N N . GLY A 1 86 ? 2.802 1.607 -9.932 1.00 98.12 86 GLY A N 1
ATOM 654 C CA . GLY A 1 86 ? 3.561 2.113 -8.791 1.00 98.12 86 GLY A CA 1
ATOM 655 C C . GLY A 1 86 ? 3.708 3.642 -8.798 1.00 98.12 86 GLY A C 1
ATOM 656 O O . GLY A 1 86 ? 3.594 4.299 -9.840 1.00 98.12 86 GLY A O 1
ATOM 657 N N . SER A 1 87 ? 3.945 4.223 -7.625 1.00 97.62 87 SER A N 1
ATOM 658 C CA . SER A 1 87 ? 4.086 5.669 -7.406 1.00 97.62 87 SER A CA 1
ATOM 659 C C . SER A 1 87 ? 4.753 5.944 -6.057 1.00 97.62 87 SER A C 1
ATOM 661 O O . SER A 1 87 ? 4.655 5.120 -5.155 1.00 97.62 87 SER A O 1
ATOM 663 N N . GLY A 1 88 ? 5.421 7.091 -5.897 1.00 96.12 88 GLY A N 1
ATOM 664 C CA . GLY A 1 88 ? 5.910 7.551 -4.586 1.00 96.12 88 GLY A CA 1
ATOM 665 C C . GLY A 1 88 ? 6.810 6.534 -3.874 1.00 96.12 88 GLY A C 1
ATOM 666 O O . GLY A 1 88 ? 6.599 6.225 -2.709 1.00 96.12 88 GLY A O 1
ATOM 667 N N . TYR A 1 89 ? 7.772 5.963 -4.600 1.00 96.62 89 TYR A N 1
ATOM 668 C CA . TYR A 1 89 ? 8.697 4.911 -4.153 1.00 96.62 89 TYR A CA 1
ATOM 669 C C . TYR A 1 89 ? 8.059 3.547 -3.845 1.00 96.62 89 TYR A C 1
ATOM 671 O O . TYR A 1 89 ? 8.764 2.617 -3.449 1.00 96.62 89 TYR A O 1
ATOM 679 N N . CYS A 1 90 ? 6.759 3.393 -4.102 1.00 98.12 90 CYS A N 1
ATOM 680 C CA . CYS A 1 90 ? 6.007 2.157 -3.918 1.00 98.12 90 CYS A CA 1
ATOM 681 C C . CYS A 1 90 ? 5.793 1.475 -5.276 1.00 98.12 90 CYS A C 1
ATOM 683 O O . CYS A 1 90 ? 5.191 2.059 -6.179 1.00 98.12 90 CYS A O 1
ATOM 685 N N . VAL A 1 91 ? 6.294 0.247 -5.436 1.00 98.31 91 VAL A N 1
ATOM 686 C CA . VAL A 1 91 ? 6.074 -0.560 -6.654 1.00 98.31 91 VAL A CA 1
ATOM 687 C C . VAL A 1 91 ? 4.729 -1.279 -6.571 1.00 98.31 91 VAL A C 1
ATOM 689 O O . VAL A 1 91 ? 3.878 -1.086 -7.431 1.00 98.31 91 VAL A O 1
ATOM 692 N N . PHE A 1 92 ? 4.543 -2.058 -5.506 1.00 98.81 92 PHE A N 1
ATOM 693 C CA . PHE A 1 92 ? 3.294 -2.710 -5.120 1.00 98.81 92 PHE A CA 1
ATOM 694 C C . PHE A 1 92 ? 2.862 -2.201 -3.747 1.00 98.81 92 PHE A C 1
ATOM 696 O O . PHE A 1 92 ? 3.629 -1.486 -3.110 1.00 98.81 92 PHE A O 1
ATOM 703 N N . ASN A 1 93 ? 1.638 -2.527 -3.340 1.00 98.81 93 ASN A N 1
ATOM 704 C CA . ASN A 1 93 ? 1.012 -2.108 -2.097 1.00 98.81 93 ASN A CA 1
ATOM 705 C C . ASN A 1 93 ? 0.888 -3.312 -1.161 1.00 98.81 93 ASN A C 1
ATOM 707 O O . ASN A 1 93 ? -0.062 -4.093 -1.236 1.00 98.81 93 ASN A O 1
ATOM 711 N N . ASP A 1 94 ? 1.883 -3.478 -0.298 1.00 98.75 94 ASP A N 1
ATOM 712 C CA . ASP A 1 94 ? 1.932 -4.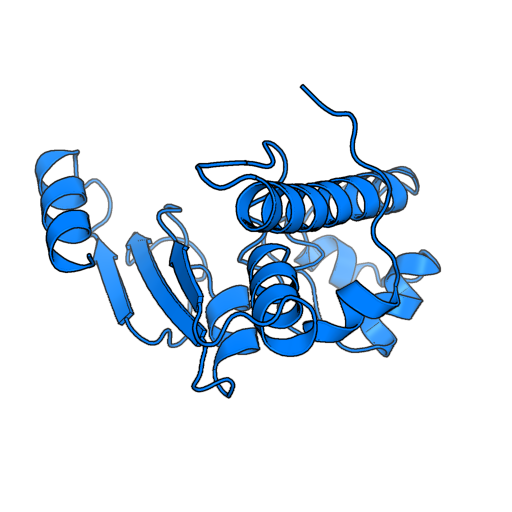548 0.698 1.00 98.75 94 ASP A CA 1
ATOM 713 C C . ASP A 1 94 ? 0.731 -4.537 1.648 1.00 98.75 94 ASP A C 1
ATOM 715 O O . ASP A 1 94 ? 0.174 -5.594 1.931 1.00 98.75 94 ASP A O 1
ATOM 719 N N . LEU A 1 95 ? 0.276 -3.359 2.079 1.00 98.75 95 LEU A N 1
ATOM 720 C CA . LEU A 1 95 ? -0.869 -3.218 2.983 1.00 98.75 95 LEU A CA 1
ATOM 721 C C . LEU A 1 95 ? -2.153 -3.786 2.364 1.00 98.75 95 LEU A C 1
ATOM 723 O O . LEU A 1 95 ? -2.867 -4.558 3.007 1.00 98.75 95 LEU A O 1
ATOM 727 N N . ALA A 1 96 ? -2.430 -3.440 1.106 1.00 98.81 96 ALA A N 1
ATOM 728 C CA . ALA A 1 96 ? -3.602 -3.925 0.392 1.00 98.81 96 ALA A CA 1
ATOM 729 C C . ALA A 1 96 ? -3.499 -5.425 0.069 1.00 98.81 96 ALA A C 1
ATOM 731 O O . ALA A 1 96 ? -4.483 -6.145 0.238 1.00 98.81 96 ALA A O 1
ATOM 732 N N . VAL A 1 97 ? -2.316 -5.918 -0.325 1.00 98.88 97 VAL A N 1
ATOM 733 C CA . VAL A 1 97 ? -2.073 -7.359 -0.524 1.00 98.88 97 VAL A CA 1
ATOM 734 C C . VAL A 1 97 ? -2.331 -8.135 0.770 1.00 98.88 97 VAL A C 1
ATOM 736 O O . VAL A 1 97 ? -3.100 -9.094 0.759 1.00 98.88 97 VAL A O 1
ATOM 739 N N . CYS A 1 98 ? -1.762 -7.699 1.897 1.00 98.75 98 CYS A N 1
ATOM 740 C CA . CYS A 1 98 ? -1.955 -8.344 3.196 1.00 98.75 98 CYS A CA 1
ATOM 741 C C . CYS A 1 98 ? -3.417 -8.313 3.651 1.00 98.75 98 CYS A C 1
ATOM 743 O O . CYS A 1 98 ? -3.925 -9.327 4.130 1.00 98.75 98 CYS A O 1
ATOM 745 N N . ALA A 1 99 ? -4.111 -7.181 3.485 1.00 98.75 99 ALA A N 1
ATOM 746 C CA . ALA A 1 99 ? -5.524 -7.066 3.836 1.00 98.75 99 ALA A CA 1
ATOM 747 C C . ALA A 1 99 ? -6.381 -8.058 3.036 1.00 98.75 99 ALA A C 1
ATOM 749 O O . ALA A 1 99 ? -7.177 -8.797 3.612 1.00 98.75 99 ALA A O 1
ATOM 750 N N . ARG A 1 100 ? -6.180 -8.126 1.717 1.00 98.75 100 ARG A N 1
ATOM 751 C CA . ARG A 1 100 ? -6.925 -9.031 0.832 1.00 98.75 100 ARG A CA 1
ATOM 752 C C . ARG A 1 100 ? -6.582 -10.496 1.114 1.00 98.75 100 ARG A C 1
ATOM 754 O O . ARG A 1 100 ? -7.494 -11.306 1.239 1.00 98.75 100 ARG A O 1
ATOM 761 N N . HIS A 1 101 ? -5.306 -10.822 1.331 1.00 98.75 101 HIS A N 1
ATOM 762 C CA . HIS A 1 101 ? -4.865 -12.171 1.716 1.00 98.75 101 HIS A CA 1
ATOM 763 C C . HIS A 1 101 ? -5.506 -12.632 3.027 1.00 98.75 101 HIS A C 1
ATOM 765 O O . HIS A 1 101 ? -6.062 -13.727 3.108 1.00 98.75 101 HIS A O 1
ATOM 771 N N . ALA A 1 102 ? -5.516 -11.763 4.040 1.00 98.69 102 ALA A N 1
ATOM 772 C CA . ALA A 1 102 ? -6.153 -12.057 5.316 1.00 98.69 102 ALA A CA 1
ATOM 773 C C . ALA A 1 102 ? -7.653 -12.367 5.158 1.00 98.69 102 ALA A C 1
ATOM 775 O O . ALA A 1 102 ? -8.148 -13.345 5.726 1.00 98.69 102 ALA A O 1
ATOM 776 N N . LEU A 1 103 ? -8.355 -11.563 4.353 1.00 98.75 103 LEU A N 1
ATOM 777 C CA . LEU A 1 103 ? -9.795 -11.681 4.107 1.00 98.75 103 LEU A CA 1
ATOM 778 C C . LEU A 1 103 ? -10.186 -12.876 3.222 1.00 98.75 103 LEU A C 1
ATOM 780 O O . LEU A 1 103 ? -11.289 -13.407 3.366 1.00 98.75 103 LEU A O 1
ATOM 784 N N . GLU A 1 104 ? -9.343 -13.263 2.264 1.00 98.31 104 GLU A N 1
ATOM 785 C CA . GLU A 1 104 ? -9.664 -14.297 1.268 1.00 98.31 104 GLU A CA 1
ATOM 786 C C . GLU A 1 104 ? -9.115 -15.677 1.624 1.00 98.31 104 GLU A C 1
ATOM 788 O O . GLU A 1 104 ? -9.733 -16.689 1.287 1.00 98.31 104 GLU A O 1
ATOM 793 N N . HIS A 1 105 ? -7.977 -15.732 2.317 1.00 98.31 105 HIS A N 1
ATOM 794 C CA . HIS A 1 105 ? -7.225 -16.973 2.504 1.00 98.31 105 HIS A CA 1
ATOM 795 C C . HIS A 1 105 ? -6.966 -17.330 3.968 1.00 98.31 105 HIS A C 1
ATOM 797 O O . HIS A 1 105 ? -6.796 -18.510 4.270 1.00 98.31 105 HIS A O 1
ATOM 803 N N . LEU A 1 106 ? -6.976 -16.357 4.886 1.00 98.06 106 LEU A N 1
ATOM 804 C CA . LEU A 1 106 ? -6.645 -16.593 6.302 1.00 98.06 106 LEU A CA 1
ATOM 805 C C . LEU A 1 106 ? -7.865 -16.569 7.237 1.00 98.06 106 LEU A C 1
ATOM 807 O O . LEU A 1 106 ? -7.717 -16.681 8.452 1.00 98.06 106 LEU A O 1
ATOM 811 N N . GLY A 1 107 ? -9.075 -16.449 6.681 1.00 97.50 107 GLY A N 1
ATOM 812 C CA . GLY A 1 107 ? -10.328 -16.520 7.439 1.00 97.50 107 GLY A CA 1
ATOM 813 C C . GLY A 1 107 ? -10.629 -15.286 8.293 1.00 97.50 107 GLY A C 1
ATOM 814 O O . GLY A 1 107 ? -11.466 -15.360 9.190 1.00 97.50 107 GLY A O 1
ATOM 815 N N . VAL A 1 108 ? -9.966 -14.154 8.035 1.00 98.44 108 VAL A N 1
ATOM 816 C CA . VAL A 1 108 ? -10.269 -12.891 8.715 1.00 98.44 108 VAL A CA 1
ATOM 817 C C . VAL A 1 108 ? -11.567 -12.312 8.153 1.00 98.44 108 VAL A C 1
ATOM 819 O O . VAL A 1 108 ? -11.744 -12.202 6.945 1.00 98.44 108 VAL A O 1
ATOM 822 N N . GLU A 1 109 ? -12.494 -11.923 9.029 1.00 98.44 109 GLU A N 1
ATOM 823 C CA . GLU A 1 109 ? -13.793 -11.388 8.596 1.00 98.44 109 GLU A CA 1
ATOM 824 C C . GLU A 1 109 ? -13.735 -9.905 8.220 1.00 98.44 109 GLU A C 1
ATOM 826 O O . GLU A 1 109 ? -14.477 -9.471 7.339 1.00 98.44 109 GLU A O 1
ATOM 831 N N . ARG A 1 110 ? -12.890 -9.124 8.909 1.00 98.56 110 ARG A N 1
ATOM 832 C CA . ARG A 1 110 ? -12.721 -7.677 8.717 1.00 98.56 110 ARG A CA 1
ATOM 833 C C . ARG A 1 110 ? -11.293 -7.236 9.020 1.00 98.56 110 ARG A C 1
ATOM 835 O O . ARG A 1 110 ? -10.690 -7.737 9.967 1.00 98.56 110 ARG A O 1
ATOM 842 N N . VAL A 1 111 ? -10.791 -6.265 8.263 1.00 98.56 111 VAL A N 1
ATOM 843 C CA . VAL A 1 111 ? -9.447 -5.686 8.419 1.00 98.56 111 VAL A CA 1
ATOM 844 C C . VAL A 1 111 ? -9.547 -4.164 8.472 1.00 98.56 111 VAL A C 1
ATOM 846 O O . VAL A 1 111 ? -10.313 -3.567 7.724 1.00 98.56 111 VAL A O 1
ATOM 849 N N . ALA A 1 112 ? -8.747 -3.533 9.328 1.00 98.44 112 ALA A N 1
ATOM 850 C CA . ALA A 1 112 ? -8.515 -2.094 9.286 1.00 98.44 112 ALA A CA 1
ATOM 851 C C . ALA A 1 112 ? -7.047 -1.827 8.935 1.00 98.44 112 ALA A C 1
ATOM 853 O O . ALA A 1 112 ? -6.150 -2.402 9.554 1.00 98.44 112 ALA A O 1
ATOM 854 N N . VAL A 1 113 ? -6.810 -0.955 7.957 1.00 98.62 113 VAL A N 1
ATOM 855 C CA . VAL A 1 113 ? -5.487 -0.413 7.647 1.00 98.62 113 VAL A CA 1
ATOM 856 C C . VAL A 1 113 ? -5.402 0.977 8.261 1.00 98.62 113 VAL A C 1
ATOM 858 O O . VAL A 1 113 ? -6.049 1.911 7.791 1.00 98.62 113 VAL A O 1
ATOM 861 N N . VAL A 1 114 ? -4.613 1.089 9.328 1.00 98.50 114 VAL A N 1
ATOM 862 C CA . VAL A 1 114 ? -4.316 2.359 9.995 1.00 98.50 114 VAL A CA 1
ATOM 863 C C . VAL A 1 114 ? -3.005 2.895 9.433 1.00 98.50 114 VAL A C 1
ATOM 865 O O . VAL A 1 114 ? -1.936 2.360 9.724 1.00 98.50 114 VAL A O 1
ATOM 868 N N . ASP A 1 115 ? -3.099 3.941 8.622 1.00 98.50 115 ASP A N 1
ATOM 869 C CA . ASP A 1 115 ? -1.969 4.610 7.992 1.00 98.50 115 ASP A CA 1
ATOM 870 C C . ASP A 1 115 ? -1.652 5.925 8.711 1.00 98.50 115 ASP A C 1
ATOM 872 O O . ASP A 1 115 ? -2.447 6.870 8.728 1.00 98.50 115 ASP A O 1
ATOM 876 N N . LEU A 1 116 ? -0.474 5.949 9.329 1.00 98.19 116 LEU A N 1
ATOM 877 C CA . LEU A 1 116 ? 0.058 7.069 10.102 1.00 98.19 116 LEU A CA 1
ATOM 878 C C . LEU A 1 116 ? 1.259 7.731 9.405 1.00 98.19 116 LEU A C 1
ATOM 880 O O . LEU A 1 116 ? 1.958 8.537 10.024 1.00 98.19 116 LEU A O 1
ATOM 884 N N . ASP A 1 117 ? 1.533 7.385 8.143 1.00 98.25 117 ASP A N 1
ATOM 885 C CA . ASP A 1 117 ? 2.540 8.080 7.346 1.00 98.25 117 ASP A CA 1
ATOM 886 C C . ASP A 1 117 ? 2.143 9.555 7.133 1.00 98.25 117 ASP A C 1
ATOM 888 O O . ASP A 1 117 ? 0.974 9.940 7.111 1.00 98.25 117 ASP A O 1
ATOM 892 N N . VAL A 1 118 ? 3.141 10.428 6.991 1.00 97.56 118 VAL A N 1
ATOM 893 C CA . VAL A 1 118 ? 2.912 11.863 6.774 1.00 97.56 118 VAL A CA 1
ATOM 894 C C . VAL A 1 118 ? 2.260 12.152 5.413 1.00 97.56 118 VAL A C 1
ATOM 896 O O . VAL A 1 118 ? 1.643 13.208 5.236 1.00 97.56 118 VAL A O 1
ATOM 899 N N . HIS A 1 119 ? 2.414 11.257 4.440 1.00 98.44 119 HIS A N 1
ATOM 900 C CA . HIS A 1 119 ? 1.731 11.269 3.153 1.00 98.44 119 HIS A CA 1
ATOM 901 C C . HIS A 1 119 ? 0.416 10.488 3.251 1.00 98.44 119 HIS A C 1
ATOM 903 O O . HIS A 1 119 ? 0.273 9.586 4.066 1.00 98.44 119 HIS A O 1
ATOM 909 N N . GLN A 1 120 ? -0.565 10.811 2.406 1.00 98.50 120 GLN A N 1
ATOM 910 C CA . GLN A 1 120 ? -1.796 10.009 2.384 1.00 98.50 120 GLN A CA 1
ATOM 911 C C . GLN A 1 120 ? -1.541 8.691 1.643 1.00 98.50 120 GLN A C 1
ATOM 913 O O . GLN A 1 120 ? -1.055 8.737 0.511 1.00 98.50 120 GLN A O 1
ATOM 918 N N . GLY A 1 121 ? -1.960 7.561 2.220 1.00 98.31 121 GLY A N 1
ATOM 919 C CA . GLY A 1 121 ? -1.995 6.240 1.580 1.00 98.31 121 GLY A CA 1
ATOM 920 C C . GLY A 1 121 ? -3.031 6.107 0.466 1.00 98.31 121 GLY A C 1
ATOM 921 O O . GLY A 1 121 ? -3.954 5.297 0.534 1.00 98.31 121 GLY A O 1
ATOM 922 N N . ASP A 1 122 ? -2.882 6.914 -0.577 1.00 98.62 122 ASP A N 1
ATOM 923 C CA . ASP A 1 122 ? -3.786 7.015 -1.719 1.00 98.62 122 ASP A CA 1
ATOM 924 C C . ASP A 1 122 ? -3.929 5.714 -2.518 1.00 98.62 122 ASP A C 1
ATOM 926 O O . ASP A 1 122 ? -5.019 5.405 -3.009 1.00 98.62 122 ASP A O 1
ATOM 930 N N . GLY A 1 123 ? -2.849 4.946 -2.644 1.00 98.69 123 GLY A N 1
ATOM 931 C CA . GLY A 1 123 ? -2.864 3.634 -3.280 1.00 98.69 123 GLY A CA 1
ATOM 932 C C . GLY A 1 123 ? -3.690 2.632 -2.477 1.00 98.69 123 GLY A C 1
ATOM 933 O O . GLY A 1 123 ? -4.540 1.939 -3.028 1.00 98.69 123 GLY A O 1
ATOM 934 N N . THR A 1 124 ? -3.509 2.616 -1.157 1.00 98.81 124 THR A N 1
ATOM 935 C CA . THR A 1 124 ? -4.272 1.743 -0.255 1.00 98.81 124 THR A CA 1
ATOM 936 C C . THR A 1 124 ? -5.762 2.070 -0.306 1.00 98.81 124 THR A C 1
ATOM 938 O O . THR A 1 124 ? -6.578 1.168 -0.492 1.00 98.81 124 THR A O 1
ATOM 941 N N . ALA A 1 125 ? -6.105 3.359 -0.216 1.00 98.62 125 ALA A N 1
ATOM 942 C CA . ALA A 1 125 ? -7.482 3.838 -0.286 1.00 98.62 125 ALA A CA 1
ATOM 943 C C . ALA A 1 125 ? -8.169 3.422 -1.598 1.00 98.62 125 ALA A C 1
ATOM 945 O O . ALA A 1 125 ? -9.278 2.899 -1.594 1.00 98.62 125 ALA A O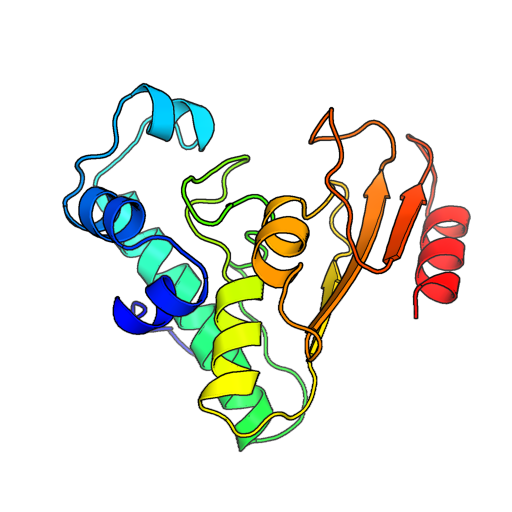 1
ATOM 946 N N . THR A 1 126 ? -7.489 3.590 -2.735 1.00 98.56 126 THR A N 1
ATOM 947 C CA . THR A 1 126 ? -8.072 3.254 -4.046 1.00 98.56 126 THR A CA 1
ATOM 948 C C . THR A 1 126 ? -8.184 1.755 -4.305 1.00 98.56 126 THR A C 1
ATOM 950 O O . THR A 1 126 ? -9.146 1.335 -4.942 1.00 98.56 126 THR A O 1
ATOM 953 N N . ILE A 1 127 ? -7.237 0.937 -3.834 1.00 98.81 127 ILE A N 1
ATOM 954 C CA . ILE A 1 127 ? -7.288 -0.520 -4.032 1.00 98.81 127 ILE A CA 1
ATOM 955 C C . ILE A 1 127 ? -8.400 -1.158 -3.188 1.00 98.81 127 ILE A C 1
ATOM 957 O O . ILE A 1 127 ? -9.040 -2.105 -3.646 1.00 98.81 127 ILE A O 1
ATOM 961 N N . LEU A 1 128 ? -8.628 -0.657 -1.970 1.00 98.75 128 LEU A N 1
ATOM 962 C CA . LEU A 1 128 ? -9.582 -1.241 -1.021 1.00 98.75 128 LEU A CA 1
ATOM 963 C C . LEU A 1 128 ? -10.983 -0.611 -1.067 1.00 98.75 128 LEU A C 1
ATOM 965 O O . LEU A 1 128 ? -11.868 -1.103 -0.377 1.00 98.75 128 LEU A O 1
ATOM 969 N N . ALA A 1 129 ? -11.209 0.409 -1.902 1.00 98.25 129 ALA A N 1
ATOM 970 C CA . ALA A 1 129 ? -12.463 1.170 -1.958 1.00 98.25 129 ALA A CA 1
ATOM 971 C C . ALA A 1 129 ? -13.733 0.312 -2.145 1.00 98.25 129 ALA A C 1
ATOM 973 O O . ALA A 1 129 ? -14.788 0.652 -1.617 1.00 98.25 129 ALA A O 1
ATOM 974 N N . ASP A 1 130 ? -13.633 -0.800 -2.881 1.00 96.25 130 ASP A N 1
ATOM 975 C CA . ASP A 1 130 ? -14.760 -1.698 -3.170 1.00 96.25 130 ASP A CA 1
ATOM 976 C C . ASP A 1 130 ? -14.791 -2.957 -2.270 1.00 96.25 130 ASP A C 1
ATOM 978 O O . ASP A 1 130 ? -15.564 -3.884 -2.523 1.00 96.25 130 ASP A O 1
ATOM 982 N N . GLU A 1 131 ? -13.960 -3.031 -1.223 1.00 98.31 131 GLU A N 1
ATOM 983 C CA . GLU A 1 131 ? -13.930 -4.150 -0.271 1.00 98.31 131 GLU A CA 1
ATOM 984 C C . GLU A 1 131 ? -14.597 -3.750 1.060 1.00 98.31 131 GLU A C 1
ATOM 986 O O . GLU A 1 131 ? -13.931 -3.223 1.948 1.00 98.31 131 GLU A O 1
ATOM 991 N N . PRO A 1 132 ? -15.895 -4.047 1.269 1.00 97.94 132 PRO A N 1
ATOM 992 C CA . PRO A 1 132 ? -16.637 -3.599 2.453 1.00 97.94 132 PRO A CA 1
ATOM 993 C C . PRO A 1 132 ? -16.182 -4.251 3.769 1.00 97.94 132 PRO A C 1
ATOM 995 O O . PRO A 1 132 ? -16.646 -3.868 4.844 1.00 97.94 132 PRO A O 1
ATOM 998 N N . ARG A 1 133 ? -15.323 -5.278 3.710 1.00 98.69 133 ARG A N 1
ATOM 999 C CA . ARG A 1 133 ? -14.699 -5.891 4.893 1.00 98.69 133 ARG A CA 1
ATOM 1000 C C . ARG A 1 133 ? -13.391 -5.203 5.290 1.00 98.69 133 ARG A C 1
ATOM 1002 O O . ARG A 1 133 ? -12.861 -5.508 6.359 1.00 98.69 133 ARG A O 1
ATOM 1009 N N . ALA A 1 134 ? -12.866 -4.315 4.451 1.00 98.62 134 ALA A N 1
ATOM 1010 C CA . ALA A 1 134 ? -11.700 -3.499 4.739 1.00 98.62 134 ALA A CA 1
ATOM 1011 C C . ALA A 1 134 ? -12.131 -2.084 5.150 1.00 98.62 134 ALA A C 1
ATOM 1013 O O . ALA A 1 134 ? -13.152 -1.580 4.698 1.00 98.62 134 ALA A O 1
ATOM 1014 N N . CYS A 1 135 ? -11.351 -1.455 6.023 1.00 98.44 135 CYS A N 1
ATOM 1015 C CA . CYS A 1 135 ? -11.503 -0.053 6.394 1.00 98.44 135 CYS A CA 1
ATOM 1016 C C . CYS A 1 135 ? -10.136 0.626 6.326 1.00 98.44 135 CYS A C 1
ATOM 1018 O O . CYS A 1 135 ? -9.156 0.111 6.870 1.00 98.44 135 CYS A O 1
ATOM 1020 N N . THR A 1 136 ? -10.062 1.765 5.653 1.00 98.69 136 THR A N 1
ATOM 1021 C CA . THR A 1 136 ? -8.849 2.557 5.455 1.00 98.69 136 THR A CA 1
ATOM 1022 C C . THR A 1 136 ? -8.924 3.850 6.257 1.00 98.69 136 THR A C 1
ATOM 1024 O O . THR A 1 136 ? -9.812 4.681 6.066 1.00 98.69 136 THR A O 1
ATOM 1027 N N . ILE A 1 137 ? -7.976 4.019 7.177 1.00 98.75 137 ILE A N 1
ATOM 1028 C CA . ILE A 1 137 ? -7.881 5.181 8.060 1.00 98.75 137 ILE A CA 1
ATOM 1029 C C . ILE A 1 137 ? -6.541 5.850 7.788 1.00 98.75 137 ILE A C 1
ATOM 1031 O O . ILE A 1 137 ? -5.504 5.21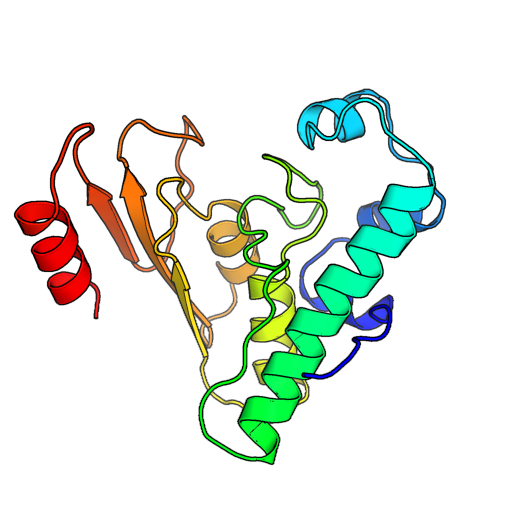6 7.962 1.00 98.75 137 ILE A O 1
ATOM 1035 N N . SER A 1 138 ? -6.544 7.118 7.379 1.00 98.56 138 SER A N 1
ATOM 1036 C CA . SER A 1 138 ? -5.318 7.860 7.075 1.00 98.56 138 SER A CA 1
ATOM 1037 C C . SER A 1 138 ? -5.221 9.142 7.893 1.00 98.56 138 SER A C 1
ATOM 1039 O O . SER A 1 138 ? -6.034 10.052 7.729 1.00 98.56 138 SER A O 1
ATOM 1041 N N . VAL A 1 139 ? -4.187 9.242 8.732 1.00 98.62 139 VAL A N 1
ATOM 1042 C CA . VAL A 1 139 ? -3.813 10.471 9.446 1.00 98.62 139 VAL A CA 1
ATOM 1043 C C . VAL A 1 139 ? -2.576 11.055 8.775 1.00 98.62 139 VAL A C 1
ATOM 1045 O O . VAL A 1 139 ? -1.465 10.590 9.005 1.00 98.62 139 VAL A O 1
ATOM 1048 N N . HIS A 1 140 ? -2.759 12.082 7.947 1.00 98.44 140 HIS A N 1
ATOM 1049 C CA . HIS A 1 140 ? -1.713 12.559 7.037 1.00 98.44 140 HIS A CA 1
ATOM 1050 C C . HIS A 1 140 ? -1.607 14.083 7.014 1.00 98.44 140 HIS A C 1
ATOM 1052 O O . HIS A 1 140 ? -2.545 14.806 7.346 1.00 98.44 140 HIS A O 1
ATOM 1058 N N . CYS A 1 141 ? -0.476 14.613 6.550 1.00 98.06 141 CYS A N 1
ATOM 1059 C CA . CYS A 1 141 ? -0.334 16.047 6.333 1.00 98.06 141 CYS A CA 1
ATOM 1060 C C . CYS A 1 141 ? -1.193 16.501 5.141 1.00 98.06 141 CYS A C 1
ATOM 1062 O O . CYS A 1 141 ? -1.013 16.059 4.001 1.00 98.06 141 CYS A O 1
ATOM 1064 N N . SER A 1 142 ? -2.103 17.437 5.409 1.00 97.00 142 SER A N 1
ATOM 1065 C CA . SER A 1 142 ? -3.094 17.980 4.468 1.00 97.00 142 SER A CA 1
ATOM 1066 C C . SER A 1 142 ? -2.504 18.499 3.152 1.00 97.00 142 SER A C 1
ATOM 1068 O O . SER A 1 142 ? -3.148 18.412 2.109 1.00 97.00 142 SER A O 1
ATOM 1070 N N . THR A 1 143 ? -1.277 19.022 3.184 1.00 96.56 143 THR A N 1
ATOM 1071 C CA . THR A 1 143 ? -0.612 19.637 2.026 1.00 96.56 143 THR A CA 1
ATOM 1072 C C . THR A 1 143 ? 0.532 18.803 1.452 1.00 96.56 143 THR A C 1
ATOM 1074 O O . THR A 1 143 ? 1.130 19.210 0.455 1.00 96.56 143 THR A O 1
ATOM 1077 N N . ASN A 1 144 ? 0.859 17.659 2.062 1.00 96.44 144 ASN A N 1
ATOM 1078 C CA . ASN A 1 144 ? 1.942 16.800 1.587 1.00 96.44 144 ASN A CA 1
ATOM 1079 C C . ASN A 1 144 ? 1.475 15.890 0.434 1.00 96.44 144 ASN A C 1
ATOM 1081 O O . ASN A 1 144 ? 0.302 15.908 0.065 1.00 96.44 144 ASN A O 1
ATOM 1085 N N . PHE A 1 145 ? 2.371 15.100 -0.158 1.00 95.88 145 PHE A N 1
ATOM 1086 C CA . PHE A 1 145 ? 2.040 14.168 -1.238 1.00 95.88 145 PHE A CA 1
ATOM 1087 C C . PHE A 1 145 ? 0.940 13.152 -0.826 1.00 95.88 145 PHE A C 1
ATOM 1089 O O . PHE A 1 145 ? 0.810 12.820 0.356 1.00 95.88 145 PHE A O 1
ATOM 1096 N N . PRO A 1 146 ? 0.096 12.691 -1.768 1.00 96.12 146 PRO A N 1
ATOM 1097 C CA . PRO A 1 146 ? -0.136 13.261 -3.097 1.00 96.12 146 PRO A CA 1
ATOM 1098 C C . PRO A 1 146 ? -0.862 14.610 -3.024 1.00 96.12 146 PRO A C 1
ATOM 1100 O O . PRO A 1 146 ? -1.634 14.866 -2.101 1.00 96.12 146 PRO A O 1
ATOM 1103 N N . PHE A 1 147 ? -0.641 15.472 -4.023 1.00 92.50 147 PHE A N 1
ATOM 1104 C CA . PHE A 1 147 ? -1.283 16.795 -4.095 1.00 92.50 147 PHE A CA 1
ATOM 1105 C C . PHE A 1 147 ? -2.797 16.719 -4.303 1.00 92.50 147 PHE A C 1
ATOM 1107 O O . PHE A 1 147 ? -3.535 17.597 -3.864 1.00 92.50 147 PHE A O 1
ATOM 1114 N N . ARG A 1 148 ? -3.263 15.669 -4.985 1.00 94.44 148 ARG A N 1
ATOM 1115 C CA . ARG A 1 148 ? -4.677 15.319 -5.062 1.00 94.44 148 ARG A CA 1
ATOM 1116 C C . ARG A 1 148 ? -4.884 14.082 -4.206 1.00 94.44 148 ARG A C 1
ATOM 1118 O O . ARG A 1 148 ? -4.376 13.022 -4.557 1.00 94.44 148 ARG A O 1
ATOM 1125 N N . LYS A 1 149 ? -5.612 14.248 -3.107 1.00 96.94 149 LYS A N 1
ATOM 1126 C CA . LYS A 1 149 ? -5.954 13.160 -2.197 1.00 96.94 149 LYS A CA 1
ATOM 1127 C C . LYS A 1 149 ? -6.949 12.200 -2.847 1.00 96.94 149 LYS A C 1
ATOM 1129 O O . LYS A 1 149 ? -7.844 12.641 -3.576 1.00 96.94 149 LYS A O 1
ATOM 1134 N N . SER A 1 150 ? -6.765 10.910 -2.595 1.00 97.31 150 SER A N 1
ATOM 1135 C CA . SER A 1 150 ? -7.808 9.902 -2.794 1.00 97.31 150 SER A CA 1
ATOM 1136 C C . SER A 1 150 ? -8.820 9.983 -1.651 1.00 97.31 150 SER A C 1
ATOM 1138 O O . SER A 1 150 ? -8.627 10.747 -0.707 1.00 97.31 150 SER A O 1
ATOM 1140 N N . GLN A 1 151 ? -9.907 9.226 -1.749 1.00 96.75 151 GLN A N 1
ATOM 1141 C CA . GLN A 1 151 ? -10.883 9.094 -0.674 1.00 96.75 151 GLN A CA 1
ATOM 1142 C C . GLN A 1 151 ? -10.630 7.780 0.069 1.00 96.75 151 GLN A C 1
ATOM 1144 O O . GLN A 1 151 ? -10.767 6.721 -0.542 1.00 96.75 151 GLN A O 1
ATOM 1149 N N . SER A 1 152 ? -10.254 7.866 1.344 1.00 97.38 152 SER A N 1
ATOM 1150 C CA . SER A 1 152 ? -10.255 6.736 2.283 1.00 97.38 152 SER A CA 1
ATOM 1151 C C . SER A 1 152 ? -11.638 6.611 2.941 1.00 97.38 152 SER A C 1
ATOM 1153 O O . SER A 1 152 ? -12.498 7.480 2.762 1.00 97.38 152 SER A O 1
ATOM 1155 N N . ASP A 1 153 ? -11.856 5.572 3.749 1.00 98.31 153 ASP A N 1
ATOM 1156 C CA . ASP A 1 153 ? -13.058 5.488 4.595 1.00 98.31 153 ASP A CA 1
ATOM 1157 C C . ASP A 1 153 ? -13.049 6.589 5.662 1.00 98.31 153 ASP A C 1
ATOM 1159 O O . ASP A 1 153 ? -14.068 7.236 5.921 1.00 98.31 153 ASP A O 1
ATOM 1163 N N . HIS A 1 154 ? -11.868 6.847 6.235 1.00 98.38 154 HIS A N 1
ATOM 1164 C CA . HIS A 1 154 ? -11.638 7.927 7.184 1.00 98.38 154 HIS A CA 1
ATOM 1165 C C . HIS A 1 154 ? -10.327 8.665 6.885 1.00 98.38 154 HIS A C 1
ATOM 1167 O O . HIS A 1 154 ? -9.235 8.121 7.043 1.00 98.38 154 HIS A O 1
ATOM 1173 N N . ASP A 1 155 ? -10.432 9.934 6.489 1.00 98.25 155 ASP A N 1
ATOM 1174 C CA . ASP A 1 155 ? -9.288 10.820 6.262 1.00 98.25 155 ASP A CA 1
ATOM 1175 C C . ASP A 1 155 ? -9.220 11.898 7.353 1.00 98.25 155 ASP A C 1
ATOM 1177 O O . ASP A 1 155 ? -10.155 12.681 7.536 1.00 98.25 155 ASP A O 1
ATOM 1181 N N . PHE A 1 156 ? -8.078 11.973 8.034 1.00 98.50 156 PHE A N 1
ATOM 1182 C CA . PHE A 1 156 ? -7.789 12.928 9.101 1.00 98.50 156 PHE A CA 1
ATOM 1183 C C . PHE A 1 156 ? -6.622 13.843 8.694 1.00 98.50 156 PHE A C 1
ATOM 1185 O O . PHE A 1 156 ? -5.455 13.550 8.978 1.00 98.50 156 PHE A O 1
ATOM 1192 N N . PRO A 1 157 ? -6.907 14.954 7.992 1.00 97.94 157 PRO A N 1
ATOM 1193 C CA . PRO A 1 157 ? -5.879 15.870 7.523 1.00 97.94 157 PRO A CA 1
ATOM 1194 C C . PRO A 1 157 ? -5.296 16.705 8.672 1.00 97.94 157 PRO A C 1
ATOM 1196 O O . PRO A 1 157 ? -5.995 17.463 9.341 1.00 97.94 157 PRO A O 1
ATOM 1199 N N . VAL A 1 158 ? -3.977 16.645 8.835 1.00 98.44 158 VAL A N 1
ATOM 1200 C CA . VAL A 1 158 ? -3.206 17.417 9.815 1.00 98.44 158 VAL A CA 1
ATOM 1201 C C . VAL A 1 158 ? -2.573 18.643 9.131 1.00 98.44 158 VAL A C 1
ATOM 1203 O O . VAL A 1 158 ? -1.996 18.515 8.042 1.00 98.44 158 VAL A O 1
ATOM 1206 N N . PRO A 1 159 ? -2.654 19.859 9.708 1.00 98.06 159 PRO A N 1
ATOM 1207 C CA . PRO A 1 159 ? -1.986 21.034 9.150 1.00 98.06 159 PRO A CA 1
ATOM 1208 C C . PRO A 1 159 ? -0.454 20.871 9.095 1.00 98.06 159 PRO A C 1
ATOM 1210 O O . PRO A 1 159 ? 0.134 20.308 10.024 1.00 98.06 159 PRO A O 1
ATOM 1213 N N . PRO A 1 160 ? 0.229 21.387 8.058 1.00 97.56 160 PRO A N 1
ATOM 1214 C CA . PRO A 1 160 ? 1.687 21.333 7.983 1.00 97.56 160 PRO A CA 1
ATOM 1215 C C . PRO A 1 160 ? 2.339 22.074 9.157 1.00 97.56 160 PRO A C 1
ATOM 1217 O O . PRO A 1 160 ? 1.876 23.135 9.570 1.00 97.56 160 PRO A O 1
ATOM 1220 N N . GLY A 1 161 ? 3.437 21.523 9.678 1.00 96.81 161 GLY A N 1
ATOM 1221 C CA . GLY A 1 161 ? 4.150 22.089 10.829 1.00 96.81 161 GLY A CA 1
ATOM 1222 C C . GLY A 1 161 ? 3.479 21.836 12.184 1.00 96.81 161 GLY A C 1
ATOM 1223 O O . GLY A 1 161 ? 3.955 22.358 13.190 1.00 96.81 161 GLY A O 1
ATOM 1224 N N . SER A 1 162 ? 2.405 21.041 12.227 1.00 97.19 162 SER A N 1
ATOM 1225 C CA . SER A 1 162 ? 1.822 20.568 13.487 1.00 97.19 162 SER A CA 1
ATOM 1226 C C . SER A 1 162 ? 2.840 19.747 14.284 1.00 97.19 162 SER A C 1
ATOM 1228 O O . SER A 1 162 ? 3.565 18.934 13.715 1.00 97.19 162 SER A O 1
ATOM 1230 N N . GLY A 1 163 ? 2.887 19.968 15.598 1.00 96.12 163 GLY A N 1
ATOM 1231 C CA . GLY A 1 163 ? 3.691 19.175 16.531 1.00 96.12 163 GLY A CA 1
ATOM 1232 C C . GLY A 1 163 ? 2.904 18.027 17.165 1.00 96.12 163 GLY A C 1
ATOM 1233 O O . GLY A 1 163 ? 1.720 17.827 16.879 1.00 96.12 163 GLY A O 1
ATOM 1234 N N . ASP A 1 164 ? 3.561 17.317 18.081 1.00 97.88 164 ASP A N 1
ATOM 1235 C CA . ASP A 1 164 ? 3.062 16.085 18.701 1.00 97.88 164 ASP A CA 1
ATOM 1236 C C . ASP A 1 164 ? 1.668 16.218 19.323 1.00 97.88 164 ASP A C 1
ATOM 1238 O O . ASP A 1 164 ? 0.868 15.300 19.208 1.00 97.88 164 ASP A O 1
ATOM 1242 N N . GLU A 1 165 ? 1.342 17.342 19.966 1.00 98.44 165 GLU A N 1
ATOM 1243 C CA . GLU A 1 165 ? 0.043 17.513 20.633 1.00 98.44 165 GLU A CA 1
ATOM 1244 C C . GLU A 1 165 ? -1.131 17.420 19.649 1.00 98.44 165 GLU A C 1
ATOM 1246 O O . GLU A 1 165 ? -2.070 16.661 19.886 1.00 98.44 165 GLU A O 1
ATOM 1251 N N . VAL A 1 166 ? -1.043 18.143 18.527 1.00 98.19 166 VAL A N 1
ATOM 1252 C CA . VAL A 1 166 ? -2.072 18.153 17.475 1.00 98.19 166 VAL A CA 1
ATOM 1253 C C . VAL A 1 166 ? -2.102 16.815 16.741 1.00 98.19 166 VAL A C 1
ATOM 1255 O O . VAL A 1 166 ? -3.173 16.292 16.440 1.00 98.19 166 VAL A O 1
ATOM 1258 N N . TYR A 1 167 ? -0.935 16.235 16.460 1.00 98.31 167 TYR A N 1
ATOM 1259 C CA . TYR A 1 167 ? -0.872 14.946 15.779 1.00 98.31 167 TYR A CA 1
ATOM 1260 C C . TYR A 1 167 ? -1.467 13.829 16.649 1.00 98.31 167 TYR A C 1
ATOM 1262 O O . TYR A 1 167 ? -2.353 13.104 16.207 1.00 98.31 167 TYR A O 1
ATOM 1270 N N . LEU A 1 168 ? -1.064 13.733 17.919 1.00 98.31 168 LEU A N 1
ATOM 1271 C CA . LEU A 1 168 ? -1.555 12.709 18.842 1.00 98.31 168 LEU A CA 1
ATOM 1272 C C . LEU A 1 168 ? -3.031 12.896 19.207 1.00 98.31 168 LEU A C 1
ATOM 1274 O O . LEU A 1 168 ? -3.705 11.899 19.454 1.00 98.31 168 LEU A O 1
ATOM 1278 N N . SER A 1 169 ? -3.555 14.127 19.266 1.00 98.44 169 SER A N 1
ATOM 1279 C CA . SER A 1 169 ? -5.000 14.328 19.434 1.00 98.44 169 SER A CA 1
ATOM 1280 C C . SER A 1 169 ? -5.776 13.825 18.217 1.00 98.44 169 SER A C 1
ATOM 1282 O O . SER A 1 169 ? -6.766 13.124 18.397 1.00 98.44 169 SER A O 1
ATOM 1284 N N . THR A 1 170 ? -5.274 14.090 17.009 1.00 98.44 170 THR A N 1
ATOM 1285 C CA . THR A 1 170 ? -5.875 13.614 15.754 1.00 98.44 170 THR A CA 1
ATOM 1286 C C . THR A 1 170 ? -5.840 12.086 15.658 1.00 98.44 170 THR A C 1
ATOM 1288 O O . THR A 1 170 ? -6.849 11.464 15.349 1.00 98.44 170 THR A O 1
ATOM 1291 N N . VAL A 1 171 ? -4.715 11.448 16.004 1.00 98.19 171 VAL A N 1
ATOM 1292 C CA . VAL A 1 171 ? -4.614 9.976 16.031 1.00 98.19 171 VAL A CA 1
ATOM 1293 C C . VAL A 1 171 ? -5.595 9.359 17.032 1.00 98.19 171 VAL A C 1
ATOM 1295 O O . VAL A 1 171 ? -6.175 8.320 16.745 1.00 98.19 171 VAL A O 1
ATOM 1298 N N . ARG A 1 172 ? -5.821 9.988 18.194 1.00 98.00 172 ARG A N 1
ATOM 1299 C CA . ARG A 1 172 ? -6.825 9.510 19.166 1.00 98.00 172 ARG A CA 1
ATOM 1300 C C . ARG A 1 172 ? -8.264 9.678 18.688 1.00 98.00 172 ARG A C 1
ATOM 1302 O O . ARG A 1 172 ? -9.121 8.961 19.174 1.00 98.00 172 ARG A O 1
ATOM 1309 N N . GLU A 1 173 ? -8.537 10.645 17.818 1.00 97.38 173 GLU A N 1
ATOM 1310 C CA . GLU A 1 173 ? -9.853 10.801 17.191 1.00 97.38 173 GLU A CA 1
ATOM 1311 C C . GLU A 1 173 ? -10.087 9.735 16.111 1.00 97.38 173 GLU A C 1
ATOM 1313 O O . GLU A 1 173 ? -11.217 9.300 15.904 1.00 97.38 173 GLU A O 1
ATOM 1318 N N . ALA A 1 174 ? -9.013 9.299 15.449 1.00 96.62 174 ALA A N 1
ATOM 1319 C CA . ALA A 1 174 ? -9.054 8.329 14.363 1.00 96.62 174 ALA A CA 1
ATOM 1320 C C . ALA A 1 174 ? -9.211 6.859 14.800 1.00 96.62 174 ALA A C 1
ATOM 1322 O O . ALA A 1 174 ? -9.535 6.023 13.956 1.00 96.62 174 ALA A O 1
ATOM 1323 N N . LEU A 1 175 ? -8.955 6.540 16.075 1.00 92.19 175 LEU A N 1
ATOM 1324 C CA . LEU A 1 175 ? -8.941 5.183 16.648 1.00 92.19 175 LEU A CA 1
ATOM 1325 C C . LEU A 1 175 ? -10.086 4.966 17.641 1.00 92.19 175 LEU A C 1
ATOM 1327 O O . LEU A 1 175 ? -10.665 3.856 17.622 1.00 92.19 175 LEU A O 1
#